Protein AF-A0A7C4DBN1-F1 (afdb_monomer_lite)

pLDDT: mean 80.88, std 18.11, range [43.75, 98.81]

Sequence (89 aa):
MEEARLKKIAELREVLEERIRSLEAEIEGLKMILEFVNNLLLERSFKRADEIISVRAPEAVQVAQPPPKEPAKIIPLRSGSGELLANIY

Radius of gyration: 40.03 Å; chains: 1; bounding box: 56×31×119 Å

Structure (mmCIF, N/CA/C/O backbone):
data_AF-A0A7C4DBN1-F1
#
_entry.id   AF-A0A7C4DBN1-F1
#
loop_
_atom_site.group_PDB
_atom_site.id
_atom_site.type_symbol
_atom_site.label_atom_id
_atom_site.label_alt_id
_atom_site.label_comp_id
_atom_site.label_asym_id
_atom_site.label_entity_id
_atom_site.label_seq_id
_atom_site.pdbx_PDB_ins_code
_atom_site.Cartn_x
_atom_site.Cartn_y
_atom_site.Cartn_z
_atom_site.occupancy
_atom_site.B_iso_or_equiv
_atom_site.auth_seq_id
_atom_site.auth_comp_id
_atom_site.auth_asym_id
_atom_site.auth_atom_id
_atom_site.pdbx_PDB_model_num
ATOM 1 N N . MET A 1 1 ? 24.447 -4.905 -34.711 1.00 66.75 1 MET A N 1
ATOM 2 C CA . MET A 1 1 ? 24.712 -5.127 -33.266 1.00 66.75 1 MET A CA 1
ATOM 3 C C . MET A 1 1 ? 23.999 -4.102 -32.392 1.00 66.75 1 MET A C 1
ATOM 5 O O . MET A 1 1 ? 23.387 -4.491 -31.407 1.00 66.75 1 MET A O 1
ATOM 9 N N . GLU A 1 2 ? 24.061 -2.818 -32.739 1.00 82.25 2 GLU A N 1
ATOM 10 C CA . GLU A 1 2 ? 23.497 -1.715 -31.949 1.00 82.25 2 GLU A CA 1
ATOM 11 C C . GLU A 1 2 ? 21.958 -1.671 -31.961 1.00 82.25 2 GLU A C 1
ATOM 13 O O . GLU A 1 2 ? 21.343 -1.623 -30.901 1.00 82.25 2 GLU A O 1
ATOM 18 N N . GLU A 1 3 ? 21.321 -1.865 -33.120 1.00 84.19 3 GLU A N 1
ATOM 19 C CA . GLU A 1 3 ? 19.853 -1.976 -33.235 1.00 84.19 3 GLU A CA 1
ATOM 20 C C . GLU A 1 3 ? 19.271 -3.145 -32.426 1.00 84.19 3 GLU A C 1
ATOM 22 O O . GLU A 1 3 ? 18.239 -3.017 -31.773 1.00 84.19 3 GLU A O 1
ATOM 27 N N . ALA A 1 4 ? 19.965 -4.287 -32.399 1.00 88.12 4 ALA A N 1
ATOM 28 C CA . ALA A 1 4 ? 19.553 -5.439 -31.599 1.00 88.12 4 ALA A CA 1
ATOM 29 C C . ALA A 1 4 ? 19.647 -5.161 -30.087 1.00 88.12 4 ALA A C 1
ATOM 31 O O . ALA A 1 4 ? 18.860 -5.702 -29.312 1.00 88.12 4 ALA A O 1
ATOM 32 N N . ARG A 1 5 ? 20.594 -4.315 -29.654 1.00 90.94 5 ARG A N 1
ATOM 33 C CA . ARG A 1 5 ? 20.678 -3.854 -28.259 1.00 90.94 5 ARG A CA 1
ATOM 34 C C . ARG A 1 5 ? 19.549 -2.879 -27.938 1.00 90.94 5 ARG A C 1
ATOM 36 O O . ARG A 1 5 ? 18.911 -3.041 -26.905 1.00 90.94 5 ARG A O 1
ATOM 43 N N . LEU A 1 6 ? 19.263 -1.936 -28.836 1.00 94.69 6 LEU A N 1
ATOM 44 C CA . LEU A 1 6 ? 18.140 -1.002 -28.707 1.00 94.69 6 LEU A CA 1
ATOM 45 C C . LEU A 1 6 ? 16.799 -1.733 -28.594 1.00 94.69 6 LEU A C 1
ATOM 47 O O . LEU A 1 6 ? 16.013 -1.425 -27.702 1.00 94.69 6 LEU A O 1
ATOM 51 N N . LYS A 1 7 ? 16.573 -2.759 -29.423 1.00 94.31 7 LYS A N 1
ATOM 52 C CA . LYS A 1 7 ? 15.361 -3.583 -29.356 1.00 94.31 7 LYS A CA 1
ATOM 53 C C . LYS A 1 7 ? 15.207 -4.280 -28.000 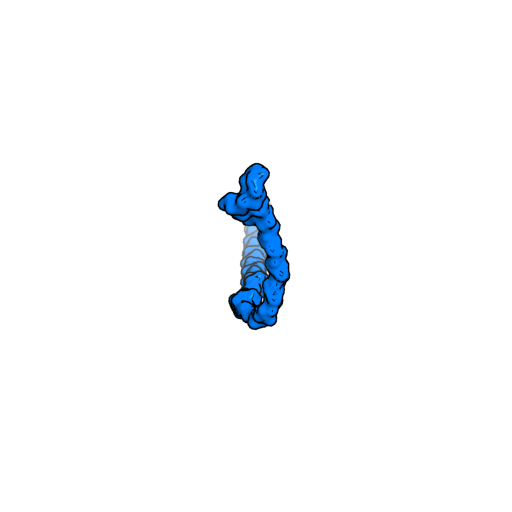1.00 94.31 7 LYS A C 1
ATOM 55 O O . LYS A 1 7 ? 14.149 -4.189 -27.391 1.00 94.31 7 LYS A O 1
ATOM 60 N N . LYS A 1 8 ? 16.279 -4.885 -27.477 1.00 95.62 8 LYS A N 1
ATOM 61 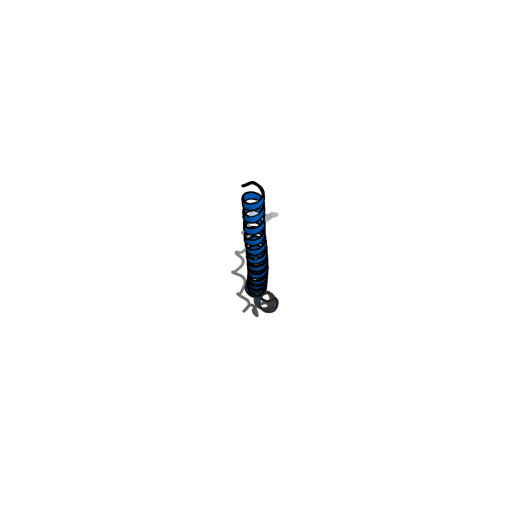C CA . LYS A 1 8 ? 16.267 -5.517 -26.144 1.00 95.62 8 LYS A CA 1
ATOM 62 C C . LYS A 1 8 ? 16.004 -4.523 -25.012 1.00 95.62 8 LYS A C 1
ATOM 64 O O . LYS A 1 8 ? 15.356 -4.871 -24.034 1.00 95.62 8 LYS A O 1
ATOM 69 N N . ILE A 1 9 ? 16.516 -3.297 -25.128 1.00 96.94 9 ILE A N 1
ATOM 70 C CA . ILE A 1 9 ? 16.258 -2.237 -24.143 1.00 96.94 9 ILE A CA 1
ATOM 71 C C . ILE A 1 9 ? 14.783 -1.820 -24.182 1.00 96.94 9 ILE A C 1
ATOM 73 O O . ILE A 1 9 ? 14.181 -1.638 -23.127 1.00 96.94 9 ILE A O 1
ATOM 77 N N . ALA A 1 10 ? 14.194 -1.703 -25.375 1.00 96.56 10 ALA A N 1
ATOM 78 C CA . ALA A 1 10 ? 12.778 -1.386 -25.528 1.00 96.56 10 ALA A CA 1
ATOM 79 C C . ALA A 1 10 ? 11.876 -2.486 -24.940 1.00 96.56 10 ALA A C 1
ATOM 81 O O . ALA A 1 10 ? 10.972 -2.173 -24.170 1.00 96.56 10 ALA A O 1
ATOM 82 N N . GLU A 1 11 ? 12.180 -3.756 -25.221 1.00 96.81 11 GLU A N 1
ATOM 83 C CA . GLU A 1 11 ? 11.479 -4.915 -24.644 1.00 96.81 11 GLU A CA 1
ATOM 84 C C . GLU A 1 11 ? 11.588 -4.928 -23.110 1.00 96.81 11 GLU A C 1
ATOM 86 O O . GLU A 1 11 ? 10.595 -5.107 -22.409 1.00 96.81 11 GLU A O 1
ATOM 91 N N . LEU A 1 12 ? 12.782 -4.671 -22.561 1.00 97.75 12 LEU A N 1
ATOM 92 C CA . LEU A 1 12 ? 12.971 -4.600 -21.111 1.00 97.75 12 LEU A CA 1
ATOM 93 C C . LEU A 1 12 ? 12.162 -3.459 -20.484 1.00 97.75 12 LEU A C 1
ATOM 95 O O . LEU A 1 12 ? 11.574 -3.641 -19.419 1.00 97.75 12 LEU A O 1
ATOM 99 N N . ARG A 1 13 ? 12.123 -2.288 -21.130 1.00 97.81 13 ARG A N 1
ATOM 100 C CA . ARG A 1 13 ? 11.319 -1.155 -20.660 1.00 97.81 13 ARG A CA 1
ATOM 101 C C . ARG A 1 13 ? 9.841 -1.527 -20.587 1.00 97.81 13 ARG A C 1
ATOM 103 O O . ARG A 1 13 ? 9.207 -1.222 -19.585 1.00 97.81 13 ARG A O 1
ATOM 110 N N . GLU A 1 14 ? 9.309 -2.186 -21.608 1.00 98.06 14 GLU A N 1
ATOM 111 C CA . GLU A 1 14 ? 7.903 -2.597 -21.645 1.00 98.06 14 GLU A CA 1
ATOM 112 C C . GLU A 1 14 ? 7.555 -3.545 -20.487 1.00 98.06 14 GLU A C 1
ATOM 114 O O . GLU A 1 14 ? 6.595 -3.294 -19.756 1.00 98.06 14 GLU A O 1
ATOM 119 N N . VAL A 1 15 ? 8.401 -4.552 -20.240 1.00 98.19 15 VAL A N 1
ATOM 120 C CA . VAL A 1 15 ? 8.247 -5.486 -19.109 1.00 98.19 15 VAL A CA 1
ATOM 121 C C . VAL A 1 15 ? 8.275 -4.755 -17.764 1.00 98.19 15 VAL A C 1
ATOM 123 O O . VAL A 1 15 ? 7.479 -5.050 -16.870 1.00 98.19 15 VAL A O 1
ATOM 126 N N . LEU A 1 16 ? 9.192 -3.798 -17.599 1.00 98.44 16 LEU A N 1
ATOM 127 C CA . LEU A 1 16 ? 9.287 -3.013 -16.369 1.00 98.44 16 LEU A CA 1
ATOM 128 C C . LEU A 1 16 ? 8.045 -2.143 -16.160 1.00 98.44 16 LEU A C 1
ATOM 130 O O . LEU A 1 16 ? 7.520 -2.094 -15.050 1.00 98.44 16 LEU A O 1
ATOM 134 N N . GLU A 1 17 ? 7.550 -1.489 -17.209 1.00 98.31 17 GLU A N 1
ATOM 135 C CA . GLU A 1 17 ? 6.347 -0.661 -17.130 1.00 98.31 17 GLU A CA 1
ATOM 136 C C . GLU A 1 17 ? 5.095 -1.475 -16.803 1.00 98.31 17 GLU A C 1
ATOM 138 O O . GLU A 1 17 ? 4.276 -1.044 -15.994 1.00 98.31 17 GLU A O 1
ATOM 143 N N . GLU A 1 18 ? 4.943 -2.660 -17.393 1.00 98.44 18 GLU A N 1
ATOM 144 C CA . GLU A 1 18 ? 3.846 -3.568 -17.058 1.00 98.44 18 GLU A CA 1
ATOM 145 C C . GLU A 1 18 ? 3.917 -4.013 -15.594 1.00 98.44 18 GLU A C 1
ATOM 147 O O . GLU A 1 18 ? 2.912 -3.973 -14.879 1.00 98.44 18 GLU A O 1
ATOM 152 N N . ARG A 1 19 ? 5.116 -4.360 -15.110 1.00 98.50 19 ARG A N 1
ATOM 153 C CA . ARG A 1 19 ? 5.295 -4.773 -13.717 1.00 98.50 19 ARG A CA 1
ATOM 154 C C . ARG A 1 19 ? 4.997 -3.644 -12.736 1.00 98.50 19 ARG A C 1
ATOM 156 O O . ARG A 1 19 ? 4.379 -3.905 -11.707 1.00 98.50 19 ARG A O 1
ATOM 163 N N . ILE A 1 20 ? 5.408 -2.416 -13.052 1.00 98.56 20 ILE A N 1
ATOM 164 C CA . ILE A 1 20 ? 5.088 -1.229 -12.249 1.00 98.56 20 ILE A CA 1
ATOM 165 C C . ILE A 1 20 ? 3.572 -1.043 -12.181 1.00 98.56 20 ILE A C 1
ATOM 167 O O . ILE A 1 20 ? 3.033 -0.984 -11.081 1.00 98.56 20 ILE A O 1
ATOM 171 N N . ARG A 1 21 ? 2.878 -1.060 -13.327 1.00 98.50 21 ARG A N 1
ATOM 172 C CA . ARG A 1 21 ? 1.414 -0.908 -13.377 1.00 98.50 21 ARG A CA 1
ATOM 173 C C . ARG A 1 21 ? 0.684 -1.967 -12.545 1.00 98.50 21 ARG A C 1
ATOM 175 O O . ARG A 1 21 ? -0.237 -1.631 -11.807 1.00 98.50 21 ARG A O 1
ATOM 182 N N . SER A 1 22 ? 1.105 -3.231 -12.630 1.00 98.44 22 SER A N 1
ATOM 183 C CA . SER A 1 22 ? 0.527 -4.313 -11.815 1.00 98.44 22 SER A CA 1
ATOM 184 C C . SER A 1 22 ? 0.713 -4.057 -10.320 1.00 98.44 22 SER A C 1
ATOM 186 O O . SER A 1 22 ? -0.238 -4.154 -9.551 1.00 98.44 22 SER A O 1
ATOM 188 N N . LEU A 1 23 ? 1.929 -3.692 -9.905 1.00 98.69 23 LEU A N 1
ATOM 189 C CA . LEU A 1 23 ? 2.240 -3.435 -8.498 1.00 98.69 23 LEU A CA 1
ATOM 190 C C . LEU A 1 23 ? 1.495 -2.210 -7.954 1.00 98.69 23 LEU A C 1
ATOM 192 O O . LEU A 1 23 ? 1.062 -2.222 -6.805 1.00 98.69 23 LEU A O 1
ATOM 196 N N . GLU A 1 24 ? 1.322 -1.163 -8.759 1.00 98.56 24 GLU A N 1
ATOM 197 C CA . GLU A 1 24 ? 0.524 0.009 -8.386 1.00 98.56 24 GLU A CA 1
ATOM 198 C C . GLU A 1 24 ? -0.944 -0.365 -8.146 1.00 98.56 24 GLU A C 1
ATOM 200 O O . GLU A 1 24 ? -1.505 0.027 -7.121 1.00 98.56 24 GLU A O 1
ATOM 205 N N . ALA A 1 25 ? -1.532 -1.188 -9.021 1.00 98.44 25 ALA A N 1
ATOM 206 C CA . ALA A 1 25 ? -2.894 -1.694 -8.851 1.00 98.44 25 ALA A CA 1
ATOM 207 C C . ALA A 1 25 ? -3.032 -2.594 -7.607 1.00 98.44 25 ALA A C 1
ATOM 209 O O . ALA A 1 25 ? -4.006 -2.485 -6.859 1.00 98.44 25 ALA A O 1
ATOM 210 N N . GLU A 1 26 ? -2.044 -3.453 -7.337 1.00 98.50 26 GLU A N 1
ATOM 211 C CA . GLU A 1 26 ? -2.001 -4.266 -6.113 1.00 98.50 26 GLU A CA 1
ATOM 212 C C . GLU A 1 26 ? -1.945 -3.386 -4.854 1.00 98.50 26 GLU A C 1
ATOM 214 O O . GLU A 1 26 ? -2.691 -3.616 -3.901 1.00 98.50 26 GLU A O 1
ATOM 219 N N . ILE A 1 27 ? -1.105 -2.344 -4.853 1.00 98.81 27 ILE A N 1
ATOM 220 C CA . ILE A 1 27 ? -1.003 -1.387 -3.742 1.00 98.81 27 ILE A CA 1
ATOM 221 C C . ILE A 1 27 ? -2.325 -0.649 -3.531 1.00 98.81 27 ILE A C 1
ATOM 223 O O . ILE A 1 27 ? -2.739 -0.457 -2.386 1.00 98.81 27 ILE A O 1
ATOM 227 N N . GLU A 1 28 ? -2.983 -0.217 -4.604 1.00 98.56 28 GLU A N 1
ATOM 228 C CA . GLU A 1 28 ? -4.286 0.440 -4.529 1.00 98.56 28 GLU A CA 1
ATOM 229 C C . GLU A 1 28 ? -5.338 -0.483 -3.897 1.00 98.56 28 GLU A C 1
ATOM 231 O O . GLU A 1 28 ? -6.003 -0.089 -2.936 1.00 98.56 28 GLU A O 1
ATOM 236 N N . GLY A 1 29 ? -5.409 -1.742 -4.339 1.00 98.38 29 GLY A N 1
ATOM 237 C CA . GLY A 1 29 ? -6.299 -2.742 -3.749 1.00 98.38 29 GLY A CA 1
ATOM 238 C C . GLY A 1 29 ? -6.021 -2.985 -2.262 1.00 98.38 29 GLY A C 1
ATOM 239 O O . GLY A 1 29 ? -6.942 -2.981 -1.443 1.00 98.38 29 GLY A O 1
ATOM 240 N N . LEU A 1 30 ? -4.749 -3.127 -1.876 1.00 98.62 30 LEU A N 1
ATOM 24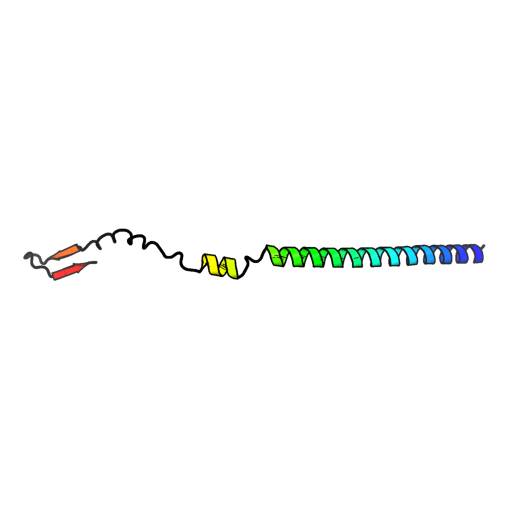1 C CA . LEU A 1 30 ? -4.362 -3.301 -0.472 1.00 98.62 30 LEU A CA 1
ATOM 242 C C . LEU A 1 30 ? -4.746 -2.094 0.393 1.00 98.62 30 LEU A C 1
ATOM 244 O O . LEU A 1 30 ? -5.189 -2.276 1.529 1.00 98.62 30 LEU A O 1
ATOM 248 N N . LYS A 1 31 ? -4.623 -0.869 -0.132 1.00 98.56 31 LYS A N 1
ATOM 249 C CA . LYS A 1 31 ? -5.059 0.350 0.567 1.00 98.56 31 LYS A CA 1
ATOM 250 C C . LYS A 1 31 ? -6.568 0.362 0.802 1.00 98.56 31 LYS A C 1
ATOM 252 O O . LYS A 1 31 ? -6.980 0.675 1.915 1.00 98.56 31 LYS A O 1
ATOM 257 N N . MET A 1 32 ? -7.372 -0.028 -0.189 1.00 98.38 32 MET A N 1
ATOM 258 C CA . MET A 1 32 ? -8.831 -0.125 -0.036 1.00 98.38 32 MET A CA 1
ATOM 259 C C . MET A 1 32 ? -9.223 -1.149 1.035 1.00 98.38 32 MET A C 1
ATOM 261 O O . MET A 1 32 ? -10.084 -0.882 1.872 1.00 98.38 32 MET A O 1
ATOM 265 N N . ILE A 1 33 ? -8.564 -2.313 1.054 1.00 98.31 33 ILE A N 1
ATOM 266 C CA . ILE A 1 33 ? -8.806 -3.337 2.081 1.00 98.31 33 ILE A CA 1
ATOM 267 C C . ILE A 1 33 ? -8.425 -2.804 3.465 1.00 98.31 33 ILE A C 1
ATOM 269 O O . ILE A 1 33 ? -9.174 -2.988 4.423 1.00 98.31 33 ILE A O 1
ATOM 273 N N . LEU A 1 34 ? -7.279 -2.129 3.581 1.00 97.94 34 LEU A N 1
ATOM 274 C CA . LEU A 1 34 ? -6.841 -1.532 4.840 1.00 97.94 34 LEU A CA 1
ATOM 275 C C . LEU A 1 34 ? -7.839 -0.483 5.344 1.00 97.94 34 LEU A C 1
A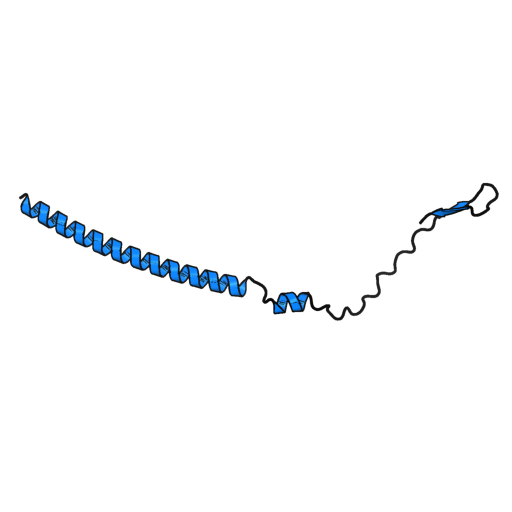TOM 277 O O . LEU A 1 34 ? -8.167 -0.474 6.527 1.00 97.94 34 LEU A O 1
ATOM 281 N N . GLU A 1 35 ? -8.344 0.375 4.459 1.00 97.81 35 GLU A N 1
ATOM 282 C CA . GLU A 1 35 ? -9.377 1.355 4.794 1.00 97.81 35 GLU A CA 1
ATOM 283 C C . GLU A 1 35 ? -10.658 0.675 5.289 1.00 97.81 35 GLU A C 1
ATOM 285 O O . GLU A 1 35 ? -11.181 1.037 6.342 1.00 97.81 35 GLU A O 1
ATOM 290 N N . PHE A 1 36 ? -11.121 -0.365 4.592 1.00 97.12 36 PHE A N 1
ATOM 291 C CA . PHE A 1 36 ? -12.271 -1.157 5.022 1.00 97.12 36 PHE A CA 1
ATOM 292 C C . PHE A 1 36 ? -12.067 -1.767 6.417 1.00 97.12 36 PHE A C 1
ATOM 294 O O . PHE A 1 36 ? -12.942 -1.654 7.276 1.00 97.12 36 PHE A O 1
ATOM 301 N N . VAL A 1 37 ? -10.904 -2.375 6.670 1.00 96.31 37 VAL A N 1
ATOM 302 C CA . VAL A 1 37 ? -10.570 -2.950 7.982 1.00 96.31 37 VAL A CA 1
ATOM 303 C C . VAL A 1 37 ? -10.539 -1.869 9.058 1.00 96.31 37 VAL A C 1
ATOM 305 O O . VAL A 1 37 ? -11.085 -2.078 10.138 1.00 96.31 37 VAL A O 1
ATOM 308 N N . ASN A 1 38 ? -9.955 -0.705 8.774 1.00 95.00 38 ASN A N 1
ATOM 309 C CA . ASN A 1 38 ? -9.933 0.412 9.714 1.00 95.00 38 ASN A CA 1
ATOM 310 C C . ASN A 1 38 ? -11.347 0.899 10.042 1.00 95.00 38 ASN A C 1
ATOM 312 O O . ASN A 1 38 ? -11.658 1.085 11.214 1.00 95.00 38 ASN A O 1
ATOM 316 N N . ASN A 1 39 ? -12.219 1.043 9.044 1.00 93.81 39 ASN A N 1
ATOM 317 C CA . ASN A 1 39 ? -13.613 1.432 9.260 1.00 93.81 39 ASN A CA 1
ATOM 318 C C . ASN A 1 39 ? -14.355 0.400 10.116 1.00 93.81 39 ASN A C 1
ATOM 320 O O . ASN A 1 39 ? -15.001 0.768 11.096 1.00 93.81 39 ASN A O 1
ATOM 324 N N . LEU A 1 40 ? -14.177 -0.894 9.829 1.00 93.25 40 LEU A N 1
ATOM 325 C CA . LEU A 1 40 ? -14.744 -1.968 10.643 1.00 93.25 40 LEU A CA 1
ATOM 326 C C . LEU A 1 40 ? -14.219 -1.924 12.086 1.00 93.25 40 LEU A C 1
ATOM 328 O O . LEU A 1 40 ? -14.982 -2.097 13.035 1.00 93.25 40 LEU A O 1
ATOM 332 N N . LEU A 1 41 ? -12.920 -1.683 12.274 1.00 90.38 41 LEU A N 1
ATOM 333 C CA . LEU A 1 41 ? -12.338 -1.536 13.604 1.00 90.38 41 LEU A CA 1
ATOM 334 C C . LEU A 1 41 ? -12.914 -0.324 14.330 1.00 90.38 41 LEU A C 1
ATOM 336 O O . LEU A 1 41 ? -13.241 -0.457 15.504 1.00 90.38 41 LEU A O 1
ATOM 340 N N . LEU A 1 42 ? -13.085 0.823 13.672 1.00 88.31 42 LEU A N 1
ATOM 341 C CA . LEU A 1 42 ? -13.704 2.002 14.279 1.00 88.31 42 LEU A CA 1
ATOM 342 C C . LEU A 1 42 ? -15.141 1.689 14.721 1.00 88.31 42 LEU A C 1
ATOM 344 O O . LEU A 1 42 ? -15.471 1.894 15.887 1.00 88.31 42 LEU A O 1
ATOM 348 N N . GLU A 1 43 ? -15.960 1.091 13.854 1.00 84.88 43 GLU A N 1
ATOM 349 C CA . GLU A 1 43 ? -17.339 0.693 14.181 1.00 84.88 43 GLU A CA 1
ATOM 350 C C . GLU A 1 43 ? -17.442 -0.236 15.399 1.00 84.88 43 GLU A C 1
ATOM 352 O O . GLU A 1 43 ? -18.428 -0.185 16.135 1.00 84.88 43 GLU A O 1
ATOM 357 N N . ARG A 1 44 ? -16.451 -1.115 15.602 1.00 81.75 44 ARG A N 1
ATOM 358 C CA . ARG A 1 44 ? -16.441 -2.107 16.692 1.00 81.75 44 ARG A CA 1
ATOM 359 C C . ARG A 1 44 ? -15.698 -1.649 17.946 1.00 81.75 44 ARG A C 1
ATOM 361 O O . ARG A 1 44 ? -15.982 -2.165 19.023 1.00 81.75 44 ARG A O 1
ATOM 368 N N . SER A 1 45 ? -14.738 -0.735 17.816 1.00 70.00 45 SER A N 1
ATOM 369 C CA . SER A 1 45 ? -13.877 -0.283 18.921 1.00 70.00 45 SER A CA 1
ATOM 370 C C . SER A 1 45 ? -14.471 0.904 19.670 1.00 70.00 45 SER A C 1
ATOM 372 O O . SER A 1 45 ? -14.216 1.066 20.864 1.00 70.00 45 SER A O 1
ATOM 374 N N . PHE A 1 46 ? -15.294 1.723 19.012 1.00 63.28 46 PHE A N 1
ATOM 375 C CA . PHE A 1 46 ? -16.159 2.644 19.733 1.00 63.28 46 PHE A CA 1
ATOM 376 C C . PHE A 1 46 ? -17.309 1.838 20.336 1.00 63.28 46 PHE A C 1
ATOM 378 O O . PHE A 1 46 ? -18.128 1.277 19.612 1.00 63.28 46 PHE A O 1
ATOM 385 N N . LYS A 1 47 ? -17.384 1.790 21.673 1.00 61.84 47 LYS A N 1
ATOM 386 C CA . LYS A 1 47 ? -18.615 1.378 22.366 1.00 61.84 47 LYS A CA 1
ATOM 387 C C . LYS A 1 47 ? -19.771 2.128 21.715 1.00 61.84 47 LYS A C 1
ATOM 389 O O . LYS A 1 47 ? -19.678 3.353 21.573 1.00 61.84 47 LYS A O 1
ATOM 394 N N . ARG A 1 48 ? -20.832 1.423 21.304 1.00 62.03 48 ARG A N 1
ATOM 395 C CA . ARG A 1 48 ? -22.013 2.084 20.729 1.00 62.03 48 ARG A CA 1
ATOM 396 C C . ARG A 1 48 ? -22.430 3.199 21.683 1.00 62.03 48 ARG A C 1
ATOM 398 O O . ARG A 1 48 ? -22.380 3.011 22.898 1.00 62.03 48 ARG A O 1
ATOM 405 N N . ALA A 1 49 ? -22.820 4.362 21.167 1.00 56.88 49 ALA A N 1
ATOM 406 C CA . ALA A 1 49 ? -23.278 5.456 22.025 1.00 56.88 49 ALA A CA 1
ATOM 407 C C . ALA A 1 49 ? -24.379 4.975 22.992 1.00 56.88 49 ALA A C 1
ATOM 409 O O . ALA A 1 49 ? -24.384 5.375 24.150 1.00 56.88 49 ALA A O 1
ATOM 410 N N . ASP A 1 50 ? -25.200 4.012 22.564 1.00 56.72 50 ASP A N 1
ATOM 411 C CA . ASP A 1 50 ? -26.202 3.325 23.386 1.00 56.72 50 ASP A CA 1
ATOM 412 C C . ASP A 1 50 ? -25.612 2.474 24.524 1.00 56.72 50 ASP A C 1
ATOM 414 O O . ASP A 1 50 ? -26.222 2.376 25.579 1.00 56.72 50 ASP A O 1
ATOM 418 N N . GLU A 1 51 ? -24.417 1.896 24.375 1.00 55.22 51 GLU A N 1
ATOM 419 C CA . GLU A 1 51 ? -23.699 1.202 25.457 1.00 55.22 51 GLU A CA 1
ATOM 420 C C . GLU A 1 51 ? -23.066 2.197 26.433 1.00 55.22 51 GLU A C 1
ATOM 422 O O . GLU A 1 51 ? -23.050 1.960 27.637 1.00 55.22 51 GLU A O 1
ATOM 427 N N . ILE A 1 52 ? -22.585 3.346 25.950 1.00 53.19 52 ILE A N 1
ATOM 428 C CA . ILE A 1 52 ? -22.098 4.428 26.821 1.00 53.19 52 ILE A CA 1
ATOM 429 C C . ILE A 1 52 ? -23.271 5.045 27.591 1.00 53.19 52 ILE A C 1
ATOM 431 O O . ILE A 1 52 ? -23.127 5.348 28.773 1.00 53.19 52 ILE A O 1
ATOM 435 N N . ILE A 1 53 ? -24.435 5.190 26.949 1.00 53.31 53 ILE A N 1
ATOM 436 C CA . ILE A 1 53 ? -25.684 5.625 27.577 1.00 53.31 53 ILE A CA 1
ATOM 437 C C . ILE A 1 53 ? -26.269 4.517 28.449 1.00 53.31 53 ILE A C 1
ATOM 439 O O . ILE A 1 53 ? -26.857 4.852 29.453 1.00 53.31 53 ILE A O 1
ATOM 443 N N . SER A 1 54 ? -26.079 3.226 28.176 1.00 51.38 54 SER A N 1
ATOM 444 C CA . SER A 1 54 ? -26.526 2.154 29.080 1.00 51.38 54 SER A CA 1
ATOM 445 C C . SER A 1 54 ? -25.621 2.009 30.306 1.00 51.38 54 SER A C 1
ATOM 447 O O . SER A 1 54 ? -26.099 1.598 31.355 1.00 51.38 54 SER A O 1
ATOM 449 N N . VAL A 1 55 ? -24.337 2.365 30.196 1.00 53.12 55 VAL A N 1
ATOM 450 C CA . VAL A 1 55 ? -23.408 2.477 31.337 1.00 53.12 55 VAL A CA 1
ATOM 451 C C . VAL A 1 55 ? -23.606 3.804 32.095 1.00 53.12 55 VAL A C 1
ATOM 453 O O . VAL A 1 55 ? -23.220 3.912 33.256 1.00 53.12 55 VAL A O 1
ATOM 456 N N . ARG A 1 56 ? -24.208 4.824 31.460 1.00 50.44 56 ARG A N 1
ATOM 457 C CA . ARG A 1 56 ? -24.574 6.122 32.073 1.00 50.44 56 ARG A CA 1
ATOM 458 C C . ARG A 1 56 ? -26.043 6.288 32.419 1.00 50.44 56 ARG A C 1
ATOM 460 O O . ARG A 1 56 ? -26.380 7.252 33.105 1.00 50.44 56 ARG A O 1
ATOM 467 N N . ALA A 1 57 ? -26.911 5.396 31.964 1.00 43.75 57 ALA A N 1
ATOM 468 C CA . ALA A 1 57 ? -28.197 5.195 32.572 1.00 43.75 57 ALA A CA 1
ATOM 469 C C . ALA A 1 57 ? -27.799 4.897 34.005 1.00 43.75 57 ALA A C 1
ATOM 471 O O . ALA A 1 57 ? -26.991 3.985 34.213 1.00 43.75 57 ALA A O 1
ATOM 472 N N . PRO A 1 58 ? -28.240 5.701 34.982 1.00 49.91 58 PRO A N 1
ATOM 473 C CA . PRO A 1 58 ? -28.172 5.201 36.322 1.00 49.91 58 PRO A CA 1
ATOM 474 C C . PRO A 1 58 ? -28.890 3.861 36.200 1.00 49.91 58 PRO A C 1
ATOM 476 O O . PRO A 1 58 ? -30.088 3.819 35.905 1.00 49.91 58 PRO A O 1
ATOM 479 N N . GLU A 1 59 ? -28.150 2.760 36.401 1.00 47.66 59 GLU A N 1
ATOM 480 C CA . GLU A 1 59 ? -28.706 1.652 37.156 1.00 47.66 59 GLU A CA 1
ATOM 481 C C . GLU A 1 59 ? -29.622 2.346 38.142 1.00 47.66 59 GLU A C 1
ATOM 483 O O . GLU A 1 59 ? -29.174 3.296 38.797 1.00 47.66 59 GLU A O 1
ATOM 488 N N . ALA A 1 60 ? -30.917 2.026 38.129 1.00 48.16 60 ALA A N 1
ATOM 489 C CA . ALA A 1 60 ? -31.747 2.369 39.257 1.00 48.16 60 ALA A CA 1
ATOM 490 C C . ALA A 1 60 ? -30.928 1.857 40.428 1.00 48.16 60 ALA A C 1
ATOM 492 O O . ALA A 1 60 ? -30.821 0.643 40.610 1.00 48.16 60 ALA A O 1
ATOM 493 N N . VAL A 1 61 ? -30.191 2.781 41.055 1.00 45.72 61 VAL A N 1
ATOM 494 C CA . VAL A 1 61 ? -29.234 2.482 42.086 1.00 45.72 61 VAL A CA 1
ATOM 495 C C . VAL A 1 61 ? -30.232 2.010 43.097 1.00 45.72 61 VAL A C 1
ATOM 497 O O . VAL A 1 61 ? -30.986 2.818 43.643 1.00 45.72 61 VAL A O 1
ATOM 500 N N . GLN A 1 62 ? -30.364 0.685 43.225 1.00 49.94 62 GLN A N 1
ATOM 501 C CA . GLN A 1 62 ? -30.843 0.094 44.449 1.00 49.94 62 GLN A CA 1
ATOM 502 C C . GLN A 1 62 ? -30.016 0.851 45.441 1.00 49.94 62 GLN A C 1
ATOM 504 O O . GLN A 1 62 ? -28.793 0.727 45.378 1.00 49.94 62 GLN A O 1
ATOM 509 N N . VAL A 1 63 ? -30.660 1.799 46.123 1.00 46.38 63 VAL A N 1
ATOM 510 C CA . VAL A 1 63 ? -29.989 2.797 46.927 1.00 46.38 63 VAL A CA 1
ATOM 511 C C . VAL A 1 63 ? -29.220 1.945 47.903 1.00 46.38 63 VAL A C 1
ATOM 513 O O . VAL A 1 63 ? -29.801 1.407 48.844 1.00 46.38 63 VAL A O 1
ATOM 516 N N . ALA A 1 64 ? -27.949 1.698 47.585 1.00 51.00 64 ALA A N 1
ATOM 517 C CA . ALA A 1 64 ? -27.034 1.039 48.463 1.00 51.00 64 ALA A CA 1
ATOM 518 C C . ALA A 1 64 ? -27.051 2.034 49.592 1.00 51.00 64 ALA A C 1
ATOM 520 O O . ALA A 1 64 ? -26.646 3.188 49.398 1.00 51.00 64 ALA A O 1
ATOM 521 N N . GLN A 1 65 ? -27.722 1.646 50.682 1.00 60.22 6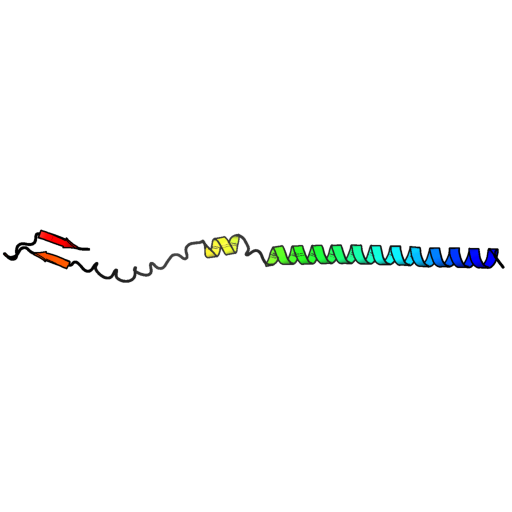5 GLN A N 1
ATOM 522 C CA . GLN A 1 65 ? -27.816 2.490 51.851 1.00 60.22 65 GLN A CA 1
ATOM 523 C C . GLN A 1 65 ? -26.399 3.002 52.055 1.00 60.22 65 GLN A C 1
ATOM 525 O O . GLN A 1 65 ? -25.474 2.176 52.025 1.00 60.22 65 GLN A O 1
ATOM 530 N N . PRO A 1 66 ? -26.206 4.333 52.100 1.00 58.44 66 PRO A N 1
ATOM 531 C CA . PRO A 1 66 ? -24.871 4.877 52.220 1.00 58.44 66 PRO A CA 1
ATOM 532 C C . PRO A 1 66 ? -24.192 4.106 53.351 1.00 58.44 66 PRO A C 1
ATOM 534 O O . PRO A 1 66 ? -24.862 3.869 54.367 1.00 58.44 66 PRO A O 1
ATOM 537 N N . PRO A 1 67 ? -22.934 3.651 53.171 1.00 64.69 67 PRO A N 1
ATOM 538 C CA . PRO A 1 67 ? -22.223 2.978 54.249 1.00 64.69 67 PRO A CA 1
ATOM 539 C C . PRO A 1 67 ? -22.433 3.834 55.496 1.00 64.69 67 PRO A C 1
ATOM 541 O O . PRO A 1 67 ? -22.360 5.064 55.352 1.00 64.69 67 PRO A O 1
ATOM 544 N N . PRO A 1 68 ? -22.819 3.246 56.648 1.00 63.06 68 PRO A N 1
ATOM 545 C CA . PRO A 1 68 ? -23.166 4.026 57.825 1.00 63.06 68 PRO A CA 1
ATOM 546 C C . PRO A 1 68 ? -22.048 5.035 58.017 1.00 63.06 68 PRO A C 1
ATOM 548 O O . PRO A 1 68 ? -20.898 4.640 58.202 1.00 63.06 68 PRO A O 1
ATOM 551 N N . LYS A 1 69 ? -22.368 6.324 57.818 1.00 63.91 69 LYS A N 1
ATOM 552 C CA . LYS A 1 69 ? -21.383 7.391 57.955 1.00 63.91 69 LYS A CA 1
ATOM 553 C C . LYS A 1 69 ? -20.825 7.199 59.348 1.00 63.91 69 LYS A C 1
ATOM 555 O O . LYS A 1 69 ? -21.591 7.300 60.309 1.00 63.91 69 LYS A O 1
ATOM 560 N N . GLU A 1 70 ? -19.547 6.843 59.443 1.00 66.31 70 GLU A N 1
ATOM 561 C CA . GLU A 1 70 ? -18.884 6.777 60.735 1.00 66.31 70 GLU A CA 1
ATOM 562 C C . GLU A 1 70 ? 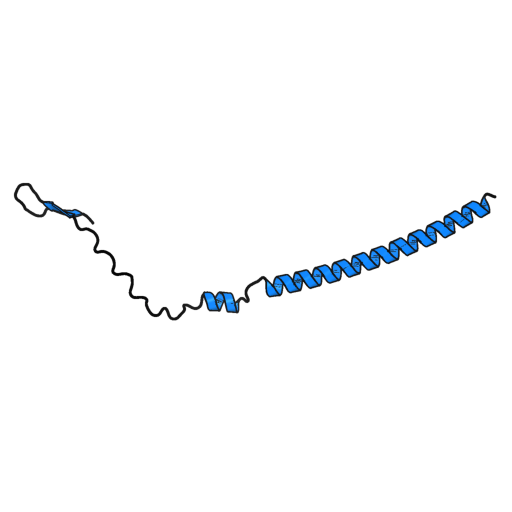-19.189 8.109 61.422 1.00 66.31 70 GLU A C 1
ATOM 564 O O . GLU A 1 70 ? -18.996 9.161 60.795 1.00 66.31 70 GLU A O 1
ATOM 569 N N . PRO A 1 71 ? -19.793 8.099 62.625 1.00 66.12 71 PRO A N 1
ATOM 570 C CA . PRO A 1 71 ? -20.114 9.345 63.289 1.00 66.12 71 PRO A CA 1
ATOM 571 C C . PRO A 1 71 ? -18.807 10.119 63.398 1.00 66.12 71 PRO A C 1
ATOM 573 O O . PRO A 1 71 ? -17.815 9.577 63.896 1.00 66.12 71 PRO A O 1
ATOM 576 N N . ALA A 1 72 ? -18.799 11.352 62.876 1.00 67.31 72 ALA A N 1
ATOM 577 C CA . ALA A 1 72 ? -17.668 12.255 63.032 1.00 67.31 72 ALA A CA 1
ATOM 578 C C . ALA A 1 72 ? -17.235 12.179 64.500 1.00 67.31 72 ALA A C 1
ATOM 580 O O . ALA A 1 72 ? -18.084 12.257 65.394 1.00 67.31 72 ALA A O 1
ATOM 581 N N . LYS A 1 73 ? -15.953 11.894 64.751 1.00 73.31 73 LYS A N 1
ATOM 582 C CA . LYS A 1 73 ? -15.448 11.719 66.114 1.00 73.31 73 LYS A CA 1
ATOM 583 C C . LYS A 1 73 ? -15.496 13.073 66.804 1.00 73.31 73 LYS A C 1
ATOM 585 O O . LYS A 1 73 ? -14.542 13.836 66.744 1.00 73.31 73 LYS A O 1
ATOM 590 N N . ILE A 1 74 ? -16.615 13.350 67.465 1.00 81.12 74 ILE A N 1
ATOM 591 C CA . ILE A 1 74 ? -16.787 14.586 68.210 1.00 81.12 74 ILE A CA 1
ATOM 592 C C . ILE A 1 74 ? -15.921 14.510 69.464 1.00 81.12 74 ILE A C 1
ATOM 594 O O . ILE A 1 74 ? -16.170 13.687 70.348 1.00 81.12 74 ILE A O 1
ATOM 598 N N . ILE A 1 75 ? -14.918 15.382 69.548 1.00 85.94 75 ILE A N 1
ATOM 599 C CA . ILE A 1 75 ? -14.096 15.543 70.749 1.00 85.94 75 ILE A CA 1
ATOM 600 C C . ILE A 1 75 ? -14.579 16.802 71.491 1.00 85.94 75 ILE A C 1
ATOM 602 O O . ILE A 1 75 ? -14.372 17.912 70.990 1.00 85.94 75 ILE A O 1
ATOM 606 N N . PRO A 1 76 ? -15.229 16.668 72.665 1.00 88.00 76 PRO A N 1
ATOM 607 C CA . PRO A 1 76 ? -15.684 17.814 73.444 1.00 88.00 76 PRO A CA 1
ATOM 608 C C . PRO A 1 76 ? -14.519 18.469 74.196 1.00 88.00 76 PRO A C 1
ATOM 610 O O . PRO A 1 76 ? -13.841 17.829 75.001 1.00 88.00 76 PRO A O 1
ATOM 613 N N . LEU A 1 77 ? -14.320 19.767 73.982 1.00 89.38 77 LEU A N 1
ATOM 614 C CA . LEU A 1 77 ? -13.400 20.599 74.752 1.00 89.38 77 LEU A CA 1
ATOM 615 C C . LEU A 1 77 ? -14.108 21.136 75.994 1.00 89.38 77 LEU A C 1
ATOM 617 O O . LEU A 1 77 ? -15.136 21.810 75.894 1.00 89.38 77 LEU A O 1
ATOM 621 N N . ARG A 1 78 ? -13.541 20.857 77.168 1.00 92.31 78 ARG A N 1
ATOM 622 C CA . ARG A 1 78 ? -14.062 21.320 78.458 1.00 92.31 78 ARG A CA 1
ATOM 623 C C . ARG A 1 78 ? -13.094 22.287 79.127 1.00 92.31 78 ARG A C 1
ATOM 625 O O . ARG A 1 78 ? -11.881 22.138 79.006 1.00 92.31 78 ARG A O 1
ATOM 632 N N . SER A 1 79 ? -13.646 23.254 79.852 1.00 83.69 79 SER A N 1
ATOM 633 C CA . SER A 1 79 ? -12.901 24.109 80.778 1.00 83.69 79 SER A CA 1
ATOM 634 C C . SER A 1 79 ? -12.370 23.290 81.965 1.00 83.69 79 SER A C 1
ATOM 636 O O . SER A 1 79 ? -12.870 22.200 82.243 1.00 83.69 79 SER A O 1
ATOM 638 N N . GLY A 1 80 ? -11.405 23.823 82.722 1.00 84.12 80 GLY A N 1
ATOM 639 C CA . GLY A 1 80 ? -10.905 23.192 83.955 1.00 84.12 80 GLY A CA 1
ATOM 640 C C . GLY A 1 80 ? -11.986 22.981 85.030 1.00 84.12 80 GLY A C 1
ATOM 641 O O . GLY A 1 80 ? -11.829 22.129 85.897 1.00 84.12 80 GLY A O 1
ATOM 642 N N . SER A 1 81 ? -13.106 23.707 84.936 1.00 85.06 81 SER A N 1
ATOM 643 C CA . SER A 1 81 ? -14.318 23.531 85.750 1.00 85.06 81 SER A CA 1
ATOM 644 C C . SER A 1 81 ? -15.294 22.468 85.215 1.00 85.06 81 SER A C 1
ATOM 646 O O . SER A 1 81 ? -16.324 22.217 85.835 1.00 85.06 81 SER A O 1
ATOM 648 N N . GLY A 1 82 ? -15.006 21.847 84.065 1.00 81.62 82 GLY A N 1
ATOM 649 C CA . GLY A 1 82 ? -15.840 20.820 83.425 1.00 81.62 82 GLY A CA 1
ATOM 650 C C . GLY A 1 82 ? -16.920 21.343 82.465 1.00 81.62 82 GLY A C 1
ATOM 651 O O . GLY A 1 82 ? -17.568 20.535 81.788 1.00 81.62 82 GLY A O 1
ATOM 652 N N . GLU A 1 83 ? -17.092 22.664 82.360 1.00 87.12 83 GLU A N 1
ATOM 653 C CA . GLU A 1 83 ? -18.042 23.303 81.438 1.00 87.12 83 GLU A CA 1
ATOM 654 C C . GLU A 1 83 ? -17.658 23.049 79.972 1.00 87.12 83 GLU A C 1
ATOM 656 O O . GLU A 1 83 ? -16.483 23.127 79.610 1.00 87.12 83 GLU A O 1
ATOM 661 N N . LEU A 1 84 ? -18.640 22.706 79.132 1.00 89.06 84 LEU A N 1
ATOM 662 C CA . LEU A 1 84 ? -18.420 22.420 77.714 1.00 89.06 84 LEU A CA 1
ATOM 663 C C . LEU A 1 84 ? -18.226 23.729 76.944 1.00 89.06 84 LEU A C 1
ATOM 665 O O . LEU A 1 84 ? -19.130 24.556 76.904 1.00 89.06 84 LEU A O 1
ATOM 669 N N . LEU A 1 85 ? -17.071 23.882 76.300 1.00 90.44 85 LEU A N 1
ATOM 670 C CA . LEU A 1 85 ? -16.739 25.080 75.532 1.00 90.44 85 LEU A CA 1
ATOM 671 C C . LEU A 1 85 ? -17.003 24.893 74.036 1.00 90.44 85 LEU A C 1
ATOM 673 O O . LEU A 1 85 ? -17.561 25.777 73.394 1.00 90.44 85 LEU A O 1
ATOM 677 N N . ALA A 1 86 ? -16.597 23.755 73.467 1.00 88.12 86 ALA A N 1
ATOM 678 C CA . ALA A 1 86 ? -16.715 23.503 72.032 1.00 88.12 86 ALA A CA 1
ATOM 679 C C . ALA A 1 86 ? -16.650 22.008 71.695 1.00 88.12 86 ALA A C 1
ATOM 681 O O . ALA A 1 86 ? -16.171 21.204 72.490 1.00 88.12 86 ALA A O 1
ATOM 682 N N . ASN A 1 87 ? -17.084 21.658 70.484 1.00 89.94 87 ASN A N 1
ATOM 683 C CA . ASN A 1 87 ? -16.974 20.321 69.906 1.00 89.94 87 ASN A CA 1
ATOM 684 C C . ASN A 1 87 ? -16.105 20.393 68.646 1.00 89.94 87 ASN A C 1
ATOM 686 O O . ASN A 1 87 ? -16.423 21.156 67.733 1.00 89.94 87 ASN A O 1
ATOM 690 N N . ILE A 1 88 ? -15.021 19.615 68.607 1.00 79.38 88 ILE A N 1
ATOM 691 C CA . ILE A 1 88 ? -14.203 19.435 67.400 1.00 79.38 88 ILE A CA 1
ATOM 692 C C . ILE A 1 88 ? -14.806 18.283 66.595 1.00 79.38 88 ILE A C 1
ATOM 694 O O . ILE A 1 88 ? -15.104 17.242 67.183 1.00 79.38 88 ILE A O 1
ATOM 698 N N . TYR A 1 89 ? -14.992 18.490 65.290 1.00 81.06 89 TYR A N 1
ATOM 699 C CA . TYR A 1 89 ? -15.520 17.509 64.335 1.00 81.06 89 TYR A CA 1
ATOM 700 C C . TYR A 1 89 ? -14.415 16.935 63.454 1.00 81.06 89 TYR A C 1
ATOM 702 O O . TYR A 1 89 ? -13.469 17.696 63.145 1.00 81.06 89 TYR A O 1
#

Secondary structure (DSSP, 8-state):
-HHHHHHHHHHHHHHHHHHHHHHHHHHHHHHHHHHHHHHHHHHHHS--HHHHHHHHS-----------------EEEE-TTS-EEEEE-

Foldseek 3Di:
DVVVVVVVVVVVVVVVVVVVVVVVVVVVVVVVVVVVVVVVCVVVVPDPVVNVVVVVPPPVCPPPPPDPPPPDPWDFDADPVRHTDDTDD